Protein AF-A0A127JS44-F1 (afdb_monomer_lite)

Organism: NCBI:txid94132

Radius of gyration: 12.47 Å; chains: 1; bounding box: 28×34×30 Å

Foldseek 3Di:
DQPPPPDDPPDDDDDDPDPVVLQVCQQPDADPPFDKGFDADRVVRDTPFIDGTDDDTPPPPPD

Sequence (63 aa):
MAGRFLPAQGEQQYVVHDRALAVAMAAKSFTKPSGEIRVVHVPTGEVVFRKAPGGRSEFSDEP

Structure (mmCIF, N/CA/C/O backbone):
data_AF-A0A127JS44-F1
#
_entry.id   AF-A0A127JS44-F1
#
loop_
_atom_site.group_PDB
_atom_site.id
_atom_site.type_symbol
_atom_site.label_atom_id
_atom_site.label_alt_id
_atom_site.label_comp_id
_atom_site.label_asym_id
_atom_site.label_entity_id
_atom_site.label_seq_id
_atom_site.pdbx_PDB_ins_code
_atom_site.Cartn_x
_atom_site.Cartn_y
_atom_site.Cartn_z
_atom_site.occupancy
_atom_site.B_iso_or_equiv
_atom_site.auth_seq_id
_atom_site.auth_comp_id
_atom_site.auth_asym_id
_atom_site.auth_atom_id
_atom_site.pdbx_PDB_model_num
ATOM 1 N N . MET A 1 1 ? -15.954 6.897 -13.001 1.00 42.53 1 MET A N 1
ATOM 2 C CA . MET A 1 1 ? -16.060 7.094 -11.539 1.00 42.53 1 MET A CA 1
ATOM 3 C C . MET A 1 1 ? -14.699 6.791 -10.925 1.00 42.53 1 MET A C 1
ATOM 5 O O . MET A 1 1 ? -14.377 5.627 -10.754 1.00 42.53 1 MET A O 1
ATOM 9 N N . ALA A 1 2 ? -13.861 7.804 -10.686 1.00 48.81 2 ALA A N 1
ATOM 10 C CA . ALA A 1 2 ? -12.587 7.620 -9.988 1.00 48.81 2 ALA A CA 1
ATOM 11 C C . ALA A 1 2 ? -12.878 7.674 -8.483 1.00 48.81 2 ALA A C 1
ATOM 13 O O . ALA A 1 2 ? -13.170 8.740 -7.939 1.00 48.81 2 ALA A O 1
ATOM 14 N N . GLY A 1 3 ? -12.931 6.499 -7.851 1.00 51.41 3 GLY A N 1
ATOM 15 C CA . GLY A 1 3 ? -13.146 6.365 -6.415 1.00 51.41 3 GLY A CA 1
ATOM 16 C C . GLY A 1 3 ? -12.102 7.173 -5.655 1.00 51.41 3 GLY A C 1
ATOM 17 O O . GLY A 1 3 ? -10.926 7.183 -6.009 1.00 51.41 3 GLY A O 1
ATOM 18 N N . ARG A 1 4 ? -12.561 7.913 -4.650 1.00 64.25 4 ARG A N 1
ATOM 19 C CA . ARG A 1 4 ? -11.754 8.818 -3.836 1.00 64.25 4 ARG A CA 1
ATOM 20 C C . ARG A 1 4 ? -10.692 8.020 -3.072 1.00 64.25 4 ARG A C 1
ATOM 22 O O . ARG A 1 4 ? -10.945 7.591 -1.956 1.00 64.25 4 ARG A O 1
ATOM 29 N N . PHE A 1 5 ? -9.499 7.879 -3.642 1.00 59.62 5 PHE A N 1
ATOM 30 C CA . PHE A 1 5 ? -8.285 7.467 -2.925 1.00 59.62 5 PHE A CA 1
ATOM 31 C C . PHE A 1 5 ? -7.711 8.629 -2.105 1.00 59.62 5 PHE A C 1
ATOM 33 O O . PHE A 1 5 ? -6.501 8.825 -2.063 1.00 59.62 5 PHE A O 1
ATOM 40 N N . LEU A 1 6 ? -8.575 9.470 -1.530 1.00 59.88 6 LEU A N 1
ATOM 41 C CA . LEU A 1 6 ? -8.093 10.539 -0.674 1.00 59.88 6 LEU A CA 1
ATOM 42 C C . LEU A 1 6 ? -7.611 9.880 0.621 1.00 59.88 6 LEU A C 1
ATOM 44 O O . LEU A 1 6 ? -8.410 9.166 1.232 1.00 59.88 6 LEU A O 1
ATOM 48 N N . PRO A 1 7 ? -6.347 10.093 1.022 1.00 57.62 7 PRO A N 1
ATOM 49 C CA . PRO A 1 7 ? -5.872 9.628 2.311 1.00 57.62 7 PRO A CA 1
ATOM 50 C C . PRO A 1 7 ? -6.795 10.204 3.390 1.00 57.62 7 PRO A C 1
ATOM 52 O O . PRO A 1 7 ? -7.073 11.408 3.406 1.00 57.62 7 PRO A O 1
ATOM 55 N N . ALA A 1 8 ? -7.314 9.350 4.268 1.00 66.25 8 ALA A N 1
ATOM 56 C CA . ALA A 1 8 ? -7.952 9.769 5.501 1.00 66.25 8 ALA A CA 1
ATOM 57 C C . ALA A 1 8 ? -6.987 10.674 6.277 1.00 66.25 8 ALA A C 1
ATOM 59 O O . ALA A 1 8 ? -5.764 10.607 6.126 1.00 66.25 8 ALA A O 1
ATOM 60 N N . GLN A 1 9 ? -7.536 11.576 7.090 1.00 58.81 9 GLN A N 1
ATOM 61 C CA . GLN A 1 9 ? -6.724 12.553 7.810 1.00 58.81 9 GLN A CA 1
ATOM 62 C C . GLN A 1 9 ? -5.631 11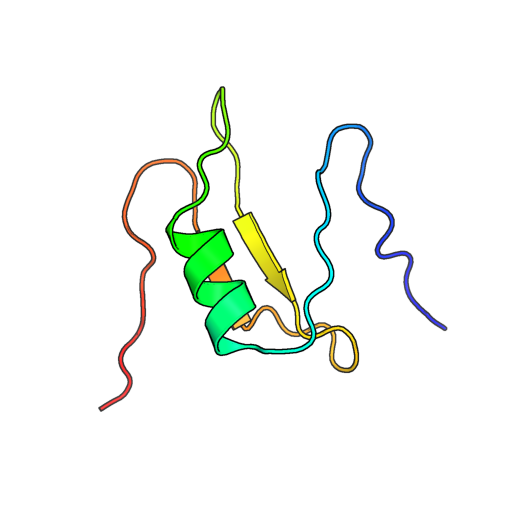.854 8.635 1.00 58.81 9 GLN A C 1
ATOM 64 O O . GLN A 1 9 ? -5.929 11.072 9.533 1.00 58.81 9 GLN A O 1
ATOM 69 N N . GLY A 1 10 ? -4.367 12.146 8.308 1.00 67.56 10 GLY A N 1
ATOM 70 C CA . GLY A 1 10 ? -3.188 11.538 8.933 1.00 67.56 10 GLY A CA 1
ATOM 71 C C . GLY A 1 10 ? -2.519 10.416 8.127 1.00 67.56 10 GLY A C 1
ATOM 72 O O . GLY A 1 10 ? -1.451 9.960 8.530 1.00 67.56 10 GLY A O 1
ATOM 73 N N . GLU A 1 11 ? -3.080 9.990 6.992 1.00 73.88 11 GLU A N 1
ATOM 74 C CA . GLU A 1 11 ? -2.447 9.013 6.100 1.00 73.88 11 GLU A CA 1
ATOM 75 C C . GLU A 1 11 ? -1.423 9.685 5.168 1.00 73.88 11 GLU A C 1
ATOM 77 O O . GLU A 1 11 ? -1.692 10.702 4.527 1.00 73.88 11 GLU A O 1
ATOM 82 N N . GLN A 1 12 ? -0.225 9.104 5.080 1.00 80.94 12 GLN A N 1
ATOM 83 C CA . GLN A 1 12 ? 0.853 9.604 4.232 1.00 80.94 12 GLN A CA 1
ATOM 84 C C . GLN A 1 12 ? 0.878 8.839 2.904 1.00 80.94 12 GLN A C 1
ATOM 86 O O . GLN A 1 12 ? 1.124 7.634 2.883 1.00 80.94 12 GLN A O 1
ATOM 91 N N . GLN A 1 13 ? 0.641 9.540 1.793 1.00 85.75 13 GLN A N 1
ATOM 92 C CA . GLN A 1 13 ? 0.628 8.950 0.454 1.00 85.75 13 GLN A CA 1
ATOM 93 C C . GLN A 1 13 ? 1.893 9.311 -0.329 1.00 85.75 13 GLN A C 1
ATOM 95 O O . GLN A 1 13 ? 2.265 10.479 -0.429 1.00 85.75 13 GLN A O 1
ATOM 100 N N . TYR A 1 14 ? 2.511 8.303 -0.944 1.00 88.75 14 TYR A N 1
ATOM 101 C CA . TYR A 1 14 ? 3.622 8.462 -1.877 1.00 88.75 14 TYR A CA 1
ATOM 102 C C . TYR A 1 14 ? 3.226 7.911 -3.243 1.00 88.75 14 TYR A C 1
ATOM 104 O O . TYR A 1 14 ? 2.744 6.783 -3.343 1.00 88.75 14 TYR A O 1
ATOM 112 N N . VAL A 1 15 ? 3.439 8.701 -4.294 1.00 89.44 15 VAL A N 1
ATOM 113 C CA . VAL A 1 15 ? 3.250 8.262 -5.680 1.00 89.44 15 VAL A CA 1
ATOM 114 C C . VAL A 1 15 ? 4.623 8.015 -6.284 1.00 89.44 15 VAL A C 1
ATOM 116 O O . VAL A 1 15 ? 5.475 8.900 -6.277 1.00 89.44 15 VAL A O 1
ATOM 119 N N . VAL A 1 16 ? 4.839 6.806 -6.793 1.00 89.25 16 VAL A N 1
ATOM 120 C CA . VAL A 1 16 ? 6.081 6.407 -7.460 1.00 89.25 16 VAL A CA 1
ATOM 121 C C . VAL A 1 16 ? 5.757 5.744 -8.793 1.00 89.25 16 VAL A C 1
ATOM 123 O O . VAL A 1 16 ? 4.704 5.128 -8.946 1.00 89.25 16 VAL A O 1
ATOM 126 N N . HIS A 1 17 ? 6.661 5.884 -9.761 1.00 89.94 17 HIS A N 1
ATOM 127 C CA . HIS A 1 17 ? 6.471 5.362 -11.118 1.00 89.94 17 HIS A CA 1
ATOM 128 C C . HIS A 1 17 ? 6.930 3.908 -11.291 1.00 89.94 17 HIS A C 1
ATOM 130 O O . HIS A 1 17 ? 6.572 3.281 -12.282 1.00 89.94 17 HIS A O 1
ATOM 136 N N . ASP A 1 18 ? 7.701 3.372 -10.339 1.00 93.19 18 ASP A N 1
ATOM 137 C CA . ASP A 1 18 ? 8.239 2.013 -10.391 1.00 93.19 18 ASP A CA 1
ATOM 138 C C . ASP A 1 18 ? 7.695 1.139 -9.251 1.00 93.19 18 ASP A C 1
ATOM 140 O O . ASP A 1 18 ? 7.693 1.536 -8.080 1.00 93.19 18 ASP A O 1
ATOM 144 N N . ARG A 1 19 ? 7.248 -0.076 -9.599 1.00 90.75 19 ARG A N 1
ATOM 145 C CA . ARG A 1 19 ? 6.662 -1.036 -8.650 1.00 90.75 19 ARG A CA 1
ATOM 146 C C . ARG A 1 19 ? 7.699 -1.531 -7.646 1.00 90.75 19 ARG A C 1
ATOM 148 O O . ARG A 1 19 ? 7.380 -1.630 -6.462 1.00 90.75 19 ARG A O 1
ATOM 155 N N . ALA A 1 20 ? 8.912 -1.852 -8.093 1.00 92.62 20 ALA A N 1
ATOM 156 C CA . ALA A 1 20 ? 9.941 -2.407 -7.219 1.00 92.62 20 ALA A CA 1
ATOM 157 C C . ALA A 1 20 ? 10.377 -1.379 -6.165 1.00 92.62 20 ALA A C 1
ATOM 159 O O . ALA A 1 20 ? 10.475 -1.707 -4.981 1.00 92.62 20 ALA A O 1
ATOM 160 N N . LEU A 1 21 ? 10.523 -0.116 -6.565 1.00 93.56 21 LEU A N 1
ATOM 161 C CA . LEU A 1 21 ? 10.773 1.004 -5.666 1.00 93.56 21 LEU A CA 1
ATOM 162 C C . LEU A 1 21 ? 9.641 1.178 -4.649 1.00 93.56 21 LEU A C 1
ATOM 164 O O . LEU A 1 21 ? 9.916 1.325 -3.458 1.00 93.56 21 LEU A O 1
ATOM 168 N N . ALA A 1 22 ? 8.380 1.128 -5.092 1.00 93.38 22 ALA A N 1
ATOM 169 C CA . ALA A 1 22 ? 7.217 1.241 -4.212 1.00 93.38 22 ALA A CA 1
ATOM 170 C C . ALA A 1 22 ? 7.230 0.173 -3.109 1.00 93.38 22 ALA A C 1
ATOM 172 O O . ALA A 1 22 ? 7.050 0.473 -1.926 1.00 93.38 22 ALA A O 1
ATOM 173 N N . VAL A 1 23 ? 7.497 -1.077 -3.500 1.00 93.25 23 VAL A N 1
ATOM 174 C CA . VAL A 1 23 ? 7.580 -2.223 -2.590 1.00 93.25 23 VAL A CA 1
ATOM 175 C C . VAL A 1 23 ? 8.766 -2.080 -1.643 1.00 93.25 23 VAL A C 1
ATOM 177 O O . VAL A 1 23 ? 8.591 -2.232 -0.435 1.00 93.25 23 VAL A O 1
ATOM 180 N N . ALA A 1 24 ? 9.950 -1.725 -2.144 1.00 94.31 24 ALA A N 1
ATOM 181 C CA . ALA A 1 24 ? 11.137 -1.524 -1.315 1.00 94.31 24 ALA A CA 1
ATOM 182 C C . ALA A 1 24 ? 10.925 -0.411 -0.276 1.00 94.31 24 ALA A C 1
ATOM 184 O O . ALA A 1 24 ? 11.267 -0.569 0.901 1.00 94.31 24 ALA A O 1
ATOM 185 N N . MET A 1 25 ? 10.303 0.697 -0.685 1.00 92.88 25 MET A N 1
ATOM 186 C CA . MET A 1 25 ? 9.972 1.809 0.199 1.00 92.88 25 MET A CA 1
ATOM 187 C C . MET A 1 25 ? 8.983 1.371 1.282 1.00 92.88 25 MET A C 1
ATOM 189 O O . MET A 1 25 ? 9.223 1.620 2.465 1.00 92.88 25 MET A O 1
ATOM 193 N N . ALA A 1 26 ? 7.913 0.663 0.917 1.00 91.38 26 ALA A N 1
ATOM 194 C CA . ALA A 1 26 ? 6.915 0.177 1.866 1.00 91.38 26 ALA A CA 1
ATOM 195 C C . ALA A 1 26 ? 7.493 -0.862 2.846 1.00 91.38 26 ALA A C 1
ATOM 197 O O . ALA A 1 26 ? 7.282 -0.786 4.064 1.00 91.38 26 ALA A O 1
ATOM 198 N N . ALA A 1 27 ? 8.296 -1.798 2.338 1.00 90.69 27 ALA A N 1
ATOM 199 C CA . ALA A 1 27 ? 8.982 -2.808 3.135 1.00 90.69 27 ALA A CA 1
ATOM 200 C C . ALA A 1 27 ? 9.936 -2.179 4.161 1.00 90.69 27 ALA A C 1
ATOM 202 O O . ALA A 1 27 ? 9.990 -2.637 5.305 1.00 90.69 27 A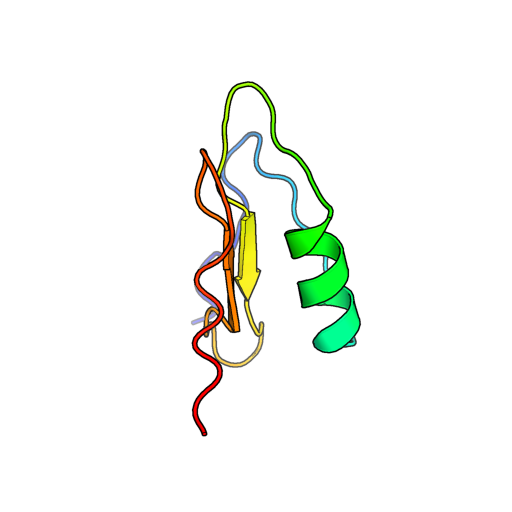LA A O 1
ATOM 203 N N . LYS A 1 28 ? 10.618 -1.084 3.802 1.00 90.12 28 LYS A N 1
ATOM 204 C CA . LYS A 1 28 ? 11.601 -0.403 4.662 1.00 90.12 28 LYS A CA 1
ATOM 205 C C . LYS A 1 28 ? 11.027 0.715 5.542 1.00 90.12 28 LYS A C 1
ATOM 207 O O . LYS A 1 28 ? 11.694 1.153 6.474 1.00 90.12 28 LYS A O 1
ATOM 212 N N . SER A 1 29 ? 9.808 1.174 5.277 1.00 86.62 29 SER A N 1
ATOM 213 C CA . SER A 1 29 ? 9.154 2.248 6.041 1.00 86.62 29 SER A CA 1
ATOM 214 C C . SER A 1 29 ? 8.621 1.771 7.393 1.00 86.62 29 SER A C 1
ATOM 216 O O . SER A 1 29 ? 8.230 0.622 7.533 1.00 86.62 29 SER A O 1
ATOM 218 N N . PHE A 1 30 ? 8.551 2.634 8.403 1.00 84.50 30 PHE A N 1
ATOM 219 C CA . PHE A 1 30 ? 7.973 2.283 9.706 1.00 84.50 30 PHE A CA 1
ATOM 220 C C . PHE A 1 30 ? 6.930 3.316 10.108 1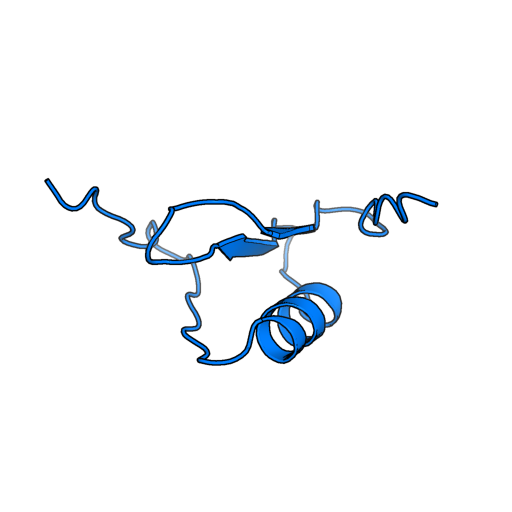.00 84.50 30 PHE A C 1
ATOM 222 O O . PHE A 1 30 ? 7.163 4.515 10.003 1.00 84.50 30 PHE A O 1
ATOM 229 N N . THR A 1 31 ? 5.796 2.842 10.608 1.00 81.00 31 THR A N 1
ATOM 230 C CA . THR A 1 31 ? 4.705 3.672 11.127 1.00 81.00 31 THR A CA 1
ATOM 231 C C . THR A 1 31 ? 4.677 3.571 12.653 1.00 81.00 31 THR A C 1
ATOM 233 O O . THR A 1 31 ? 4.707 2.460 13.186 1.00 81.00 31 THR A O 1
ATOM 236 N N . LYS A 1 32 ? 4.586 4.701 13.362 1.00 75.56 32 LYS A N 1
ATOM 237 C CA . LYS A 1 32 ? 4.369 4.772 14.821 1.00 75.56 32 LYS A CA 1
ATOM 238 C C . LYS A 1 32 ? 3.024 5.468 15.080 1.00 75.56 32 LYS A C 1
ATOM 240 O O . LYS A 1 32 ? 2.766 6.451 14.391 1.00 75.56 32 LYS A O 1
ATOM 245 N N . PRO A 1 33 ? 2.186 5.029 16.040 1.00 68.62 33 PRO A N 1
ATOM 246 C CA . PRO A 1 33 ? 2.436 4.007 17.068 1.00 68.62 33 PRO A CA 1
ATOM 247 C C . PRO A 1 33 ? 2.316 2.545 16.602 1.00 68.62 33 PRO A C 1
ATOM 249 O O . PRO A 1 33 ? 2.958 1.683 17.181 1.00 68.62 33 PRO A O 1
ATOM 252 N N . SER A 1 34 ? 1.566 2.248 15.549 1.00 75.38 34 SER A N 1
ATOM 253 C CA . SER A 1 34 ? 1.638 1.021 14.742 1.00 75.38 34 SER A CA 1
ATOM 254 C C . SER A 1 34 ? 0.610 1.202 13.633 1.00 75.38 34 SER A C 1
ATOM 256 O O . SER A 1 34 ? -0.492 1.678 13.884 1.00 75.38 34 SER A O 1
ATOM 258 N N . GLY A 1 35 ? 0.992 0.939 12.394 1.00 81.31 35 GLY A N 1
ATOM 259 C CA . GLY A 1 35 ? 0.180 1.257 11.231 1.00 81.31 35 GLY A CA 1
ATOM 260 C C . GLY A 1 35 ? 0.439 0.254 10.128 1.00 81.31 35 GLY A C 1
ATOM 261 O O . GLY A 1 35 ? 1.377 -0.543 10.185 1.00 81.31 35 GLY A O 1
ATOM 262 N N . GLU A 1 36 ? -0.436 0.276 9.139 1.00 87.44 36 GLU A N 1
ATOM 263 C CA . GLU A 1 36 ? -0.316 -0.563 7.964 1.00 87.44 36 GLU A CA 1
ATOM 264 C C . GLU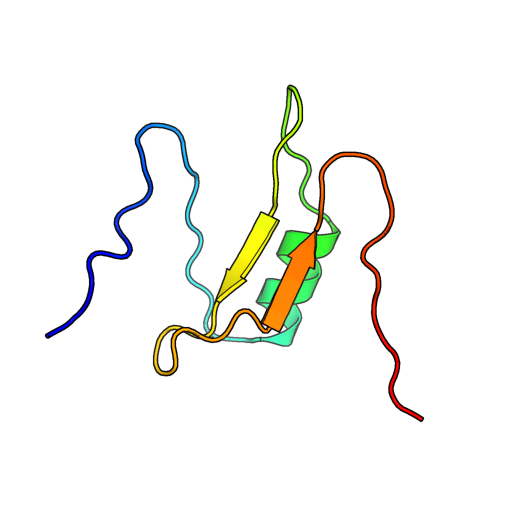 A 1 36 ? 0.272 0.242 6.810 1.00 87.44 36 GLU A C 1
ATOM 266 O O . GLU A 1 36 ? -0.031 1.422 6.645 1.00 87.44 36 GLU A O 1
ATOM 271 N N . ILE A 1 37 ? 1.102 -0.406 5.995 1.00 90.62 37 ILE A N 1
ATOM 272 C CA . ILE A 1 37 ? 1.614 0.181 4.757 1.00 90.62 37 ILE A CA 1
ATOM 273 C C . ILE A 1 37 ? 1.122 -0.663 3.587 1.00 90.62 37 ILE A C 1
ATOM 275 O O . ILE A 1 37 ? 1.292 -1.885 3.582 1.00 90.62 37 ILE A O 1
ATOM 279 N N . ARG A 1 38 ? 0.525 -0.010 2.588 1.00 91.62 38 ARG A N 1
ATOM 280 C CA . ARG A 1 38 ? 0.029 -0.644 1.362 1.00 91.62 38 ARG A CA 1
ATOM 281 C C . ARG A 1 38 ? 0.685 -0.017 0.140 1.00 91.62 38 ARG A C 1
ATOM 283 O O . ARG A 1 38 ? 0.862 1.196 0.090 1.00 91.62 38 ARG A O 1
ATOM 290 N N . VAL A 1 39 ? 0.987 -0.839 -0.857 1.00 93.12 39 VAL A N 1
ATOM 291 C CA . VAL A 1 39 ? 1.325 -0.377 -2.207 1.00 93.12 39 VAL A CA 1
ATOM 292 C C . VAL A 1 39 ? 0.156 -0.711 -3.111 1.00 93.12 39 VAL A C 1
ATOM 294 O O . VAL A 1 39 ? -0.241 -1.872 -3.192 1.00 93.12 39 VAL A O 1
ATOM 297 N N . VAL A 1 40 ? -0.375 0.302 -3.788 1.00 92.56 40 VAL A N 1
ATOM 298 C CA . VAL A 1 40 ? -1.531 0.172 -4.677 1.00 92.56 40 VAL A CA 1
ATOM 299 C C . VAL A 1 40 ? -1.117 0.541 -6.093 1.00 92.56 40 VAL A C 1
ATOM 301 O O . VAL A 1 40 ? -0.529 1.601 -6.315 1.00 92.56 40 VAL A O 1
ATOM 304 N N . HIS A 1 41 ? -1.432 -0.314 -7.060 1.00 90.75 41 HIS A N 1
ATOM 305 C CA . HIS A 1 41 ? -1.302 0.029 -8.467 1.00 90.75 41 HIS A CA 1
ATOM 306 C C . HIS A 1 41 ? -2.457 0.956 -8.860 1.00 90.75 41 HIS A C 1
ATOM 308 O O . HIS A 1 41 ? -3.602 0.527 -8.947 1.00 90.75 41 HIS A O 1
ATOM 314 N N . VAL A 1 42 ? -2.170 2.243 -9.069 1.00 89.12 42 VAL A N 1
ATOM 315 C CA . VAL A 1 42 ? -3.198 3.289 -9.247 1.00 89.12 42 VAL A CA 1
ATOM 316 C C . VAL A 1 42 ? -4.206 2.988 -10.370 1.00 89.12 42 VAL A C 1
ATOM 318 O O . VAL A 1 42 ? -5.399 3.166 -10.125 1.00 89.12 42 VAL A O 1
ATOM 321 N N . PRO A 1 43 ? -3.799 2.515 -11.567 1.00 88.31 43 PRO A N 1
ATOM 322 C CA . PRO A 1 43 ? -4.750 2.226 -12.640 1.00 88.31 43 PRO A CA 1
ATOM 323 C C . PRO A 1 43 ? -5.752 1.111 -12.314 1.00 88.31 43 PRO A C 1
ATOM 325 O O . PRO A 1 43 ? -6.904 1.205 -12.729 1.00 88.31 43 PRO A O 1
ATOM 328 N N . THR A 1 44 ? -5.329 0.062 -11.597 1.00 88.88 44 THR A N 1
ATOM 329 C CA . THR A 1 44 ? -6.177 -1.114 -11.313 1.00 88.88 44 THR A CA 1
ATOM 330 C C . THR A 1 44 ? -6.788 -1.097 -9.914 1.00 88.88 44 THR A C 1
ATOM 332 O O . THR A 1 44 ? -7.777 -1.778 -9.666 1.00 88.88 44 THR A O 1
ATOM 335 N N . GLY A 1 45 ? -6.227 -0.314 -8.992 1.00 87.88 45 GLY A N 1
ATOM 336 C CA . GLY A 1 45 ? -6.597 -0.309 -7.577 1.00 87.88 45 GLY A CA 1
ATOM 337 C C . GLY A 1 45 ? -6.095 -1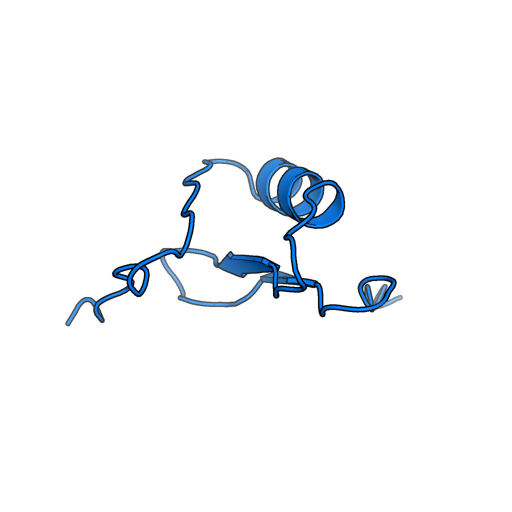.530 -6.798 1.00 87.88 45 GLY A C 1
ATOM 338 O O . GLY A 1 45 ? -6.424 -1.676 -5.622 1.00 87.88 45 GLY A O 1
ATOM 339 N N . GLU A 1 46 ? -5.299 -2.403 -7.418 1.00 88.94 46 GLU A N 1
ATOM 340 C CA . GLU A 1 46 ? -4.816 -3.634 -6.793 1.00 88.94 46 GLU A CA 1
ATOM 341 C C . GLU A 1 46 ? -3.730 -3.352 -5.754 1.00 88.94 46 GLU A C 1
ATOM 343 O O . GLU A 1 46 ? -2.791 -2.589 -5.997 1.00 88.94 46 GLU A O 1
ATOM 348 N N . VAL A 1 47 ? -3.828 -4.008 -4.596 1.00 91.44 47 VAL A N 1
ATOM 349 C CA . VAL A 1 47 ? -2.791 -3.957 -3.562 1.00 91.44 47 VAL A CA 1
ATOM 350 C C . VAL A 1 47 ? -1.699 -4.958 -3.923 1.00 91.44 47 VAL A C 1
ATOM 352 O O . VAL A 1 47 ? -1.876 -6.161 -3.770 1.00 91.44 47 VAL A O 1
ATOM 355 N N . VAL A 1 48 ? -0.552 -4.462 -4.376 1.00 92.75 48 VAL A N 1
ATOM 356 C CA . VAL A 1 48 ? 0.583 -5.309 -4.783 1.00 92.75 48 VAL A CA 1
ATOM 357 C C . VAL A 1 48 ? 1.509 -5.662 -3.624 1.00 92.75 48 VAL A C 1
ATOM 359 O O . VAL A 1 48 ? 2.361 -6.534 -3.764 1.00 92.75 48 VAL A O 1
ATOM 362 N N . PHE A 1 49 ? 1.385 -4.957 -2.500 1.00 92.50 49 PHE A N 1
ATOM 363 C CA . PHE A 1 49 ? 2.125 -5.238 -1.278 1.00 92.50 49 PHE A CA 1
ATOM 364 C C . PHE A 1 49 ? 1.371 -4.709 -0.065 1.00 92.50 49 PHE A C 1
ATOM 366 O O . PHE A 1 49 ? 0.825 -3.601 -0.087 1.00 92.50 49 PHE A O 1
ATOM 373 N N . ARG A 1 50 ? 1.394 -5.486 1.015 1.00 91.94 50 ARG A N 1
ATOM 374 C CA . ARG A 1 50 ? 0.787 -5.141 2.295 1.00 91.94 50 ARG A CA 1
ATOM 375 C C . ARG A 1 50 ? 1.755 -5.479 3.418 1.00 91.94 50 ARG A C 1
ATOM 377 O O . ARG A 1 50 ? 2.323 -6.567 3.461 1.00 91.94 50 ARG A O 1
ATOM 384 N N . LYS A 1 51 ? 1.925 -4.549 4.350 1.00 89.00 51 LYS A N 1
ATOM 385 C CA . LYS A 1 51 ? 2.720 -4.746 5.558 1.00 89.00 51 LYS A CA 1
ATOM 386 C C . LYS A 1 51 ? 1.896 -4.404 6.783 1.00 89.00 51 LYS A C 1
ATOM 388 O O . LYS A 1 51 ? 1.588 -3.236 7.014 1.00 89.00 51 LYS A O 1
ATOM 393 N N . ALA A 1 52 ? 1.554 -5.444 7.536 1.00 85.06 52 ALA A N 1
ATOM 394 C CA . ALA A 1 52 ? 0.784 -5.346 8.762 1.00 85.06 52 ALA A CA 1
ATOM 395 C C . ALA A 1 52 ? 1.628 -4.783 9.924 1.00 85.06 52 ALA A C 1
ATOM 397 O O . ALA A 1 52 ? 2.857 -4.948 9.946 1.00 85.06 52 ALA A O 1
ATOM 398 N N . PRO A 1 53 ? 0.985 -4.144 10.915 1.00 77.75 53 PRO A N 1
ATOM 399 C CA . PRO A 1 53 ? 1.645 -3.795 12.163 1.00 77.75 53 PRO A CA 1
ATOM 400 C C . PRO A 1 53 ? 2.067 -5.075 12.903 1.00 77.75 53 PRO A C 1
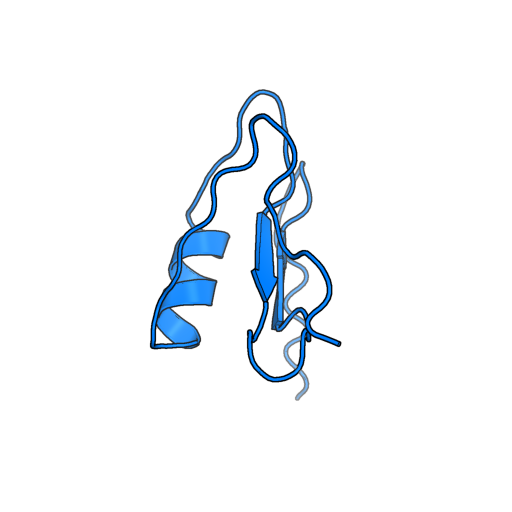ATOM 402 O O . PRO A 1 53 ? 1.234 -5.931 13.176 1.00 77.75 53 PRO A O 1
ATOM 405 N N . GLY A 1 54 ? 3.354 -5.209 13.245 1.00 70.06 54 GLY A N 1
ATOM 406 C CA . GLY A 1 54 ? 3.823 -6.265 14.158 1.00 70.06 54 GLY A CA 1
ATOM 407 C C . GLY A 1 54 ? 4.797 -7.311 13.606 1.00 70.06 54 GLY A C 1
ATOM 408 O O . GLY A 1 54 ? 5.382 -8.029 14.409 1.00 70.06 54 GLY A O 1
ATOM 409 N N . GLY A 1 55 ? 5.081 -7.375 12.302 1.00 61.41 55 GLY A N 1
ATOM 410 C CA . GLY A 1 55 ? 6.208 -8.185 11.815 1.00 61.41 55 GLY A CA 1
ATOM 411 C C . GLY A 1 55 ? 6.001 -8.857 10.465 1.00 61.41 55 GLY A C 1
ATOM 412 O O . GLY A 1 55 ? 4.905 -9.296 10.155 1.00 61.41 55 GLY A O 1
ATOM 413 N N . ARG A 1 56 ? 7.108 -8.885 9.704 1.00 55.84 56 ARG A N 1
ATOM 414 C CA . ARG A 1 56 ? 7.382 -9.510 8.395 1.00 55.84 56 ARG A CA 1
ATOM 415 C C . ARG A 1 56 ? 6.186 -9.700 7.458 1.00 55.84 56 ARG A C 1
ATOM 417 O O . ARG A 1 56 ? 5.387 -10.608 7.616 1.00 55.84 56 ARG A O 1
ATOM 424 N N . SER A 1 57 ? 6.184 -8.883 6.406 1.00 54.84 57 SER A N 1
ATOM 425 C CA . SER A 1 57 ? 5.421 -9.098 5.181 1.00 54.84 57 SER A CA 1
ATOM 426 C C . SER A 1 57 ? 5.449 -10.565 4.764 1.00 54.84 57 SER A C 1
ATOM 428 O O . SER A 1 57 ? 6.522 -11.112 4.508 1.00 54.84 57 SER A O 1
ATOM 430 N N . GLU A 1 58 ? 4.271 -11.176 4.696 1.00 58.00 58 GLU A N 1
ATOM 431 C CA . GLU A 1 58 ? 4.044 -12.475 4.074 1.00 58.00 58 GLU A CA 1
ATOM 432 C C . GLU A 1 58 ? 4.219 -12.301 2.559 1.00 58.00 58 GLU A C 1
ATOM 434 O O . GLU A 1 58 ? 3.259 -12.153 1.807 1.00 58.00 58 GLU A O 1
ATOM 439 N N . PHE A 1 59 ? 5.469 -12.204 2.103 1.00 55.19 59 PHE A N 1
ATOM 440 C CA . PHE A 1 59 ? 5.776 -12.389 0.692 1.00 55.19 59 PHE A CA 1
ATOM 441 C C . PHE A 1 59 ? 5.510 -13.863 0.389 1.00 55.19 59 PHE A C 1
ATOM 443 O O . PHE A 1 59 ? 6.322 -14.718 0.733 1.00 55.19 59 PHE A O 1
ATOM 450 N N . SER A 1 60 ? 4.350 -14.159 -0.200 1.00 49.03 60 SER A N 1
ATOM 451 C CA . SER A 1 60 ? 4.195 -15.399 -0.957 1.00 49.03 60 SER A CA 1
ATOM 452 C C . SER A 1 60 ? 5.115 -15.289 -2.166 1.00 49.03 60 SER A C 1
ATOM 454 O O . SER A 1 60 ? 4.820 -14.579 -3.126 1.00 49.03 60 SER A O 1
ATOM 456 N N . ASP A 1 61 ? 6.281 -15.908 -2.034 1.00 43.38 61 ASP A N 1
ATOM 457 C CA . ASP A 1 61 ? 7.096 -16.369 -3.147 1.00 43.38 61 ASP A CA 1
ATOM 458 C C . ASP A 1 61 ? 6.316 -17.545 -3.750 1.00 43.38 61 ASP A C 1
ATOM 460 O O . ASP A 1 61 ? 6.242 -18.624 -3.160 1.00 43.38 61 ASP A O 1
ATOM 464 N N . GLU A 1 62 ? 5.573 -17.282 -4.824 1.00 41.56 62 GLU A N 1
ATOM 465 C CA . GLU A 1 62 ? 4.945 -18.350 -5.603 1.00 41.56 62 GLU A CA 1
ATOM 466 C C . GLU A 1 62 ? 6.052 -18.988 -6.476 1.00 41.56 62 GLU A C 1
ATOM 468 O O . GLU A 1 62 ? 6.832 -18.230 -7.059 1.00 41.56 62 GLU A O 1
ATOM 473 N N . PRO A 1 63 ? 6.182 -20.333 -6.483 1.00 48.94 63 PRO A N 1
ATOM 474 C CA . PRO A 1 63 ? 7.386 -21.066 -6.910 1.00 48.94 63 PRO A CA 1
ATOM 475 C C . PRO A 1 63 ? 7.695 -21.048 -8.413 1.00 48.94 63 PRO A C 1
ATOM 477 O O . PRO A 1 63 ? 6.759 -20.897 -9.231 1.00 48.94 63 PRO A O 1
#

Secondary structure (DSSP, 8-state):
-----PPPTT------S-HHHHHHHHHH---SS---EEEEETTTTEEEEEE-TTS--------

pLDDT: mean 77.65, std 16.38, range [41.56, 94.31]